Protein AF-A0A1M3IH78-F1 (afdb_monomer_lite)

Foldseek 3Di:
DDDDDPPPPPVPPAAEEAEEEEPQFDPVLVVVVSVVVSHHHPYYDYDDPVDDPLVLADPDPPDDPPGQYWYWYAYNVSDIDIGRHSVSVVVVVVVVCVVVDPPDD

pLDDT: mean 76.54, std 19.23, range [35.5, 94.25]

Structure (mmCIF, N/CA/C/O backbone):
data_AF-A0A1M3IH78-F1
#
_entry.id   AF-A0A1M3IH78-F1
#
loop_
_atom_site.group_PDB
_atom_site.id
_atom_site.type_symbol
_atom_site.label_atom_id
_atom_site.label_alt_id
_atom_site.label_comp_id
_atom_site.label_asym_id
_atom_site.label_entity_id
_atom_site.label_seq_id
_atom_site.pdbx_PDB_ins_code
_atom_site.Cartn_x
_atom_site.Cartn_y
_atom_site.Cartn_z
_atom_site.occupancy
_atom_site.B_iso_or_equiv
_atom_site.auth_seq_id
_atom_site.auth_comp_id
_atom_site.auth_asym_id
_atom_site.auth_atom_id
_atom_site.pdbx_PDB_model_num
ATOM 1 N N . MET A 1 1 ? -24.133 -21.779 -38.744 1.00 40.50 1 MET A N 1
ATOM 2 C CA . MET A 1 1 ? -22.818 -22.413 -38.515 1.00 40.50 1 MET A CA 1
ATOM 3 C C . MET A 1 1 ? -21.808 -21.313 -38.233 1.00 40.50 1 MET A C 1
ATOM 5 O O . MET A 1 1 ? -21.814 -20.346 -38.977 1.00 40.50 1 MET A O 1
ATOM 9 N N . LEU A 1 2 ? -21.090 -21.463 -37.109 1.00 41.66 2 LEU A N 1
ATOM 10 C CA . LEU A 1 2 ? -19.819 -20.864 -36.645 1.00 41.66 2 LEU A CA 1
ATOM 11 C C . LEU A 1 2 ? -19.224 -19.687 -37.469 1.00 41.66 2 LEU A C 1
ATOM 13 O O . LEU A 1 2 ? -19.124 -19.775 -38.681 1.00 41.66 2 LEU A O 1
ATOM 17 N N . ASN A 1 3 ? -18.670 -18.616 -36.889 1.00 37.41 3 ASN A N 1
ATOM 18 C CA . ASN A 1 3 ? -17.738 -18.685 -35.769 1.00 37.41 3 ASN A CA 1
ATOM 19 C C . ASN A 1 3 ? -17.434 -17.305 -35.136 1.00 37.41 3 ASN A C 1
ATOM 21 O O . ASN A 1 3 ? -17.157 -16.331 -35.829 1.00 37.41 3 ASN A O 1
ATOM 25 N N . THR A 1 4 ? -17.388 -17.323 -33.799 1.00 43.31 4 THR A N 1
ATOM 26 C CA . THR A 1 4 ? -16.415 -16.657 -32.906 1.00 43.31 4 THR A CA 1
ATOM 27 C C . THR A 1 4 ? -16.180 -15.145 -32.956 1.00 43.31 4 THR A C 1
ATOM 29 O O . THR A 1 4 ? -15.377 -14.631 -33.727 1.00 43.31 4 THR A O 1
ATOM 32 N N . ASN A 1 5 ? -16.735 -14.483 -31.933 1.00 45.22 5 ASN A N 1
ATOM 33 C CA . ASN A 1 5 ? -15.969 -13.827 -30.863 1.00 45.22 5 ASN A CA 1
ATOM 34 C C . ASN A 1 5 ? -14.585 -13.285 -31.260 1.00 45.22 5 ASN A C 1
ATOM 36 O O . ASN A 1 5 ? -13.562 -13.895 -30.962 1.00 45.22 5 ASN A O 1
ATOM 40 N N . LYS A 1 6 ? -14.546 -12.065 -31.793 1.00 43.66 6 LYS A N 1
ATOM 41 C CA . LYS A 1 6 ? -13.433 -11.152 -31.514 1.00 43.66 6 LYS A CA 1
ATOM 42 C C . LYS A 1 6 ? -13.867 -10.175 -30.424 1.00 43.66 6 LYS A C 1
ATOM 44 O O . LYS A 1 6 ? -14.003 -8.981 -30.657 1.00 43.66 6 LYS A O 1
ATOM 49 N N . LYS A 1 7 ? -14.072 -10.698 -29.208 1.00 41.88 7 LYS A N 1
ATOM 50 C CA . LYS A 1 7 ? -13.744 -9.901 -28.024 1.00 41.88 7 LYS A CA 1
ATOM 51 C C . LYS A 1 7 ? -12.235 -9.736 -28.102 1.00 41.88 7 LYS A C 1
ATOM 53 O O . LYS A 1 7 ? -11.497 -10.692 -27.882 1.00 41.88 7 LYS A O 1
ATOM 58 N N . LEU A 1 8 ? -11.800 -8.559 -28.537 1.00 40.56 8 LEU A N 1
ATOM 59 C CA . LEU A 1 8 ? -10.454 -8.090 -28.271 1.00 40.56 8 LEU A CA 1
ATOM 60 C C . LEU A 1 8 ? -10.283 -8.193 -26.754 1.00 40.56 8 LEU A C 1
ATOM 62 O O . LEU A 1 8 ? -10.782 -7.354 -26.012 1.00 40.56 8 LEU A O 1
ATOM 66 N N . ASN A 1 9 ? -9.654 -9.278 -26.300 1.00 38.25 9 ASN A N 1
ATOM 67 C CA . ASN A 1 9 ? -8.974 -9.301 -25.020 1.00 38.25 9 ASN A CA 1
ATOM 68 C C . ASN A 1 9 ? -7.855 -8.276 -25.172 1.00 38.25 9 ASN A C 1
ATOM 70 O O . ASN A 1 9 ? -6.728 -8.606 -25.536 1.00 38.25 9 ASN A O 1
ATOM 74 N N . THR A 1 10 ? -8.197 -7.009 -24.955 1.00 41.69 10 THR A N 1
ATOM 75 C CA . THR A 1 10 ? -7.258 -6.050 -24.407 1.00 41.69 10 THR A CA 1
ATOM 76 C C . THR A 1 10 ? -6.779 -6.725 -23.134 1.00 41.69 10 THR A C 1
ATOM 78 O O . THR A 1 10 ? -7.513 -6.775 -22.149 1.00 41.69 10 THR A O 1
ATOM 81 N N . MET A 1 11 ? -5.624 -7.388 -23.192 1.00 42.88 11 MET A N 1
ATOM 82 C CA . MET A 1 11 ? -4.905 -7.769 -21.989 1.00 42.88 11 MET A CA 1
ATOM 83 C C . MET A 1 11 ? -4.650 -6.444 -21.280 1.00 42.88 11 MET A C 1
ATOM 85 O O . MET A 1 11 ? -3.740 -5.710 -21.658 1.00 42.88 11 MET A O 1
ATOM 89 N N . ALA A 1 12 ? -5.545 -6.074 -20.361 1.00 50.09 12 ALA A N 1
ATOM 90 C CA . ALA A 1 12 ? -5.300 -4.991 -19.435 1.00 50.09 12 ALA A CA 1
ATOM 91 C C . ALA A 1 12 ? -3.972 -5.355 -18.789 1.00 50.09 12 ALA A C 1
ATOM 93 O O . ALA A 1 12 ? -3.852 -6.439 -18.210 1.00 50.09 12 ALA A O 1
ATOM 94 N N . ILE A 1 13 ? -2.954 -4.530 -19.019 1.00 52.94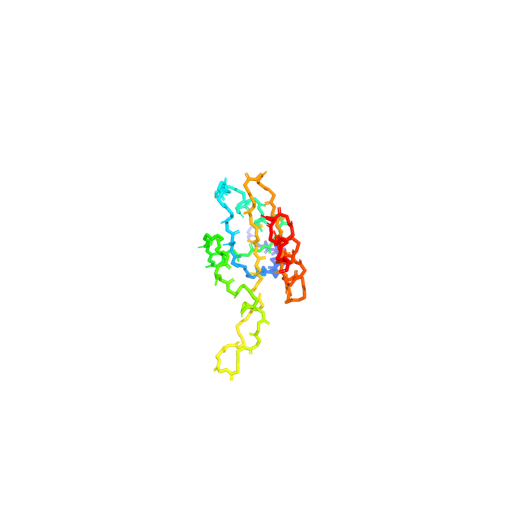 13 ILE A N 1
ATOM 95 C CA . ILE A 1 13 ? -1.651 -4.696 -18.390 1.00 52.94 13 ILE A CA 1
ATOM 96 C C . ILE A 1 13 ? -1.952 -4.643 -16.898 1.00 52.94 13 ILE A C 1
ATOM 98 O O . ILE A 1 13 ? -2.283 -3.596 -16.356 1.00 52.94 13 ILE A O 1
ATOM 102 N N . THR A 1 14 ? -2.005 -5.819 -16.287 1.00 59.69 14 THR A N 1
ATOM 103 C CA . THR A 1 14 ? -2.397 -5.963 -14.897 1.00 59.69 14 THR A CA 1
ATOM 104 C C . THR A 1 14 ? -1.096 -5.852 -14.134 1.00 59.69 14 THR A C 1
ATOM 106 O O . THR A 1 14 ? -0.274 -6.767 -14.181 1.00 59.69 14 THR A O 1
ATOM 109 N N . HIS A 1 15 ? -0.859 -4.693 -13.528 1.00 81.19 15 HIS A N 1
ATOM 110 C CA . HIS A 1 15 ? 0.358 -4.474 -12.759 1.00 81.19 15 HIS A CA 1
ATOM 111 C C . HIS A 1 15 ? 0.332 -5.389 -11.530 1.00 81.19 15 HIS A C 1
ATOM 113 O O . HIS A 1 15 ? -0.698 -5.522 -10.865 1.00 81.19 15 HIS A O 1
ATOM 119 N N . ASN A 1 16 ? 1.439 -6.075 -11.254 1.00 87.81 16 ASN A N 1
ATOM 120 C CA . ASN A 1 16 ? 1.537 -6.924 -10.071 1.00 87.81 16 ASN A CA 1
ATOM 121 C C . ASN A 1 16 ? 1.746 -6.045 -8.838 1.00 87.81 16 ASN A C 1
ATOM 123 O O . ASN A 1 16 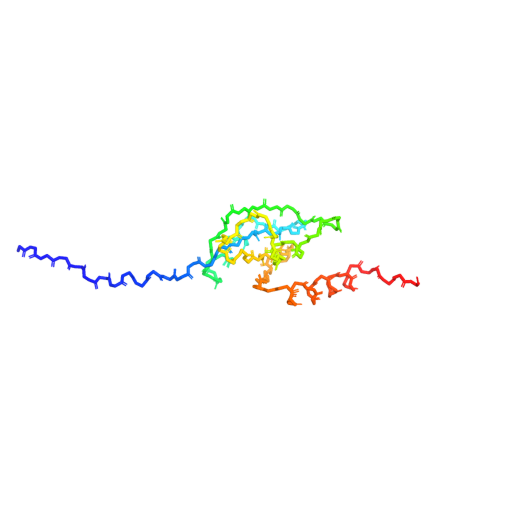? 2.482 -5.063 -8.900 1.00 87.81 16 ASN A O 1
ATOM 127 N N . ALA A 1 17 ? 1.133 -6.407 -7.713 1.00 89.88 17 ALA A N 1
ATOM 128 C CA . ALA A 1 17 ? 1.310 -5.679 -6.468 1.00 89.88 17 ALA A CA 1
ATOM 129 C C . ALA A 1 17 ? 1.373 -6.591 -5.242 1.00 89.88 17 ALA A C 1
ATOM 131 O O . ALA A 1 17 ? 0.730 -7.640 -5.192 1.00 89.88 17 ALA A O 1
ATOM 132 N N . VAL A 1 18 ? 2.115 -6.160 -4.225 1.00 91.19 18 VAL A N 1
ATOM 133 C CA . VAL A 1 18 ? 2.044 -6.729 -2.873 1.00 91.19 18 VAL A CA 1
ATOM 134 C C . VAL A 1 18 ? 1.050 -5.914 -2.060 1.00 91.19 18 VAL A C 1
ATOM 136 O O . VAL A 1 18 ? 1.176 -4.692 -1.988 1.00 91.19 18 VAL A O 1
ATOM 139 N N . ALA A 1 19 ? 0.072 -6.573 -1.442 1.00 93.56 19 ALA A N 1
ATOM 140 C CA . ALA A 1 19 ? -0.848 -5.908 -0.531 1.00 93.56 19 ALA A CA 1
ATOM 141 C C . ALA A 1 19 ? -0.254 -5.850 0.881 1.00 93.56 19 ALA A C 1
ATOM 143 O O . ALA A 1 19 ? 0.073 -6.878 1.469 1.00 93.56 19 ALA A O 1
ATOM 144 N N . VAL A 1 20 ? -0.160 -4.649 1.442 1.00 93.88 20 VAL A N 1
ATOM 145 C CA . VAL A 1 20 ? 0.290 -4.385 2.807 1.00 93.88 20 VAL A CA 1
ATOM 146 C C . VAL A 1 20 ? -0.912 -3.946 3.633 1.00 93.88 20 VAL A C 1
ATOM 148 O O . VAL A 1 20 ? -1.456 -2.858 3.440 1.00 93.88 20 VAL A O 1
ATOM 151 N N . LEU A 1 21 ? -1.341 -4.808 4.547 1.00 94.25 21 LEU A N 1
ATOM 152 C CA . LEU A 1 21 ? -2.559 -4.638 5.327 1.00 94.25 21 LEU A CA 1
ATOM 153 C C . LEU A 1 21 ? -2.236 -4.009 6.682 1.00 94.25 21 LEU A C 1
ATOM 155 O O . LEU A 1 21 ? -1.509 -4.586 7.496 1.00 94.25 21 LEU A O 1
ATOM 159 N N . PHE A 1 22 ? -2.813 -2.842 6.955 1.00 92.00 22 PHE A N 1
ATOM 160 C CA . PHE A 1 22 ? -2.788 -2.260 8.293 1.00 92.00 22 PHE A CA 1
ATOM 161 C C . PHE A 1 22 ? -3.690 -3.044 9.257 1.00 92.00 22 PHE A C 1
ATOM 163 O O . PHE A 1 22 ? -4.688 -3.634 8.833 1.00 92.00 22 PHE A O 1
ATOM 170 N N . PRO A 1 23 ? -3.386 -3.036 10.569 1.00 89.06 23 PRO A N 1
ATOM 171 C CA . PRO A 1 23 ? -4.244 -3.665 11.567 1.00 89.06 23 PRO A CA 1
ATOM 172 C C . PRO A 1 23 ? -5.691 -3.166 11.462 1.00 89.06 23 PRO A C 1
ATOM 174 O O . PRO A 1 23 ? -5.941 -1.973 11.602 1.00 89.06 23 PRO A O 1
ATOM 177 N N . GLY A 1 24 ? -6.633 -4.081 11.223 1.00 88.31 24 GLY A N 1
ATOM 178 C CA . GLY A 1 24 ? -8.058 -3.772 11.048 1.00 88.31 24 GLY A CA 1
ATOM 179 C C . GLY A 1 24 ? -8.551 -3.765 9.596 1.00 88.31 24 GLY A C 1
ATOM 180 O O . GLY A 1 24 ? -9.762 -3.842 9.396 1.00 88.31 24 GLY A O 1
ATOM 181 N N . ALA A 1 25 ? -7.653 -3.747 8.604 1.00 91.62 25 ALA A N 1
ATOM 182 C CA . ALA A 1 25 ? -8.016 -3.870 7.191 1.00 91.62 25 ALA A CA 1
ATOM 183 C C . ALA A 1 25 ? -8.664 -5.233 6.896 1.00 91.62 25 ALA A C 1
ATOM 185 O O . ALA A 1 25 ? -8.208 -6.266 7.399 1.00 91.62 25 ALA A O 1
ATOM 186 N N . GLN A 1 26 ? -9.715 -5.250 6.072 1.00 90.62 26 GLN A N 1
ATOM 187 C CA . GLN A 1 26 ? -10.419 -6.476 5.704 1.00 90.62 26 GLN A CA 1
ATOM 188 C C . GLN A 1 26 ? -9.913 -7.020 4.366 1.00 90.62 26 GLN A C 1
ATOM 190 O O . GLN A 1 26 ? -9.541 -6.280 3.457 1.00 90.62 26 GLN A O 1
ATOM 195 N N . THR A 1 27 ? -9.983 -8.340 4.182 1.00 87.81 27 THR A N 1
ATOM 196 C CA . THR A 1 27 ? -9.655 -8.970 2.890 1.00 87.81 27 THR A CA 1
ATOM 197 C C . THR A 1 27 ? -10.534 -8.442 1.750 1.00 87.81 27 THR A C 1
ATOM 199 O O . THR A 1 27 ? -10.074 -8.336 0.615 1.00 87.81 27 THR A O 1
ATOM 202 N N . GLN A 1 28 ? -11.781 -8.060 2.043 1.00 92.44 28 GLN A N 1
ATOM 203 C CA . GLN A 1 28 ? -12.684 -7.464 1.055 1.00 92.44 28 GLN A CA 1
ATOM 204 C C . GLN A 1 28 ? -12.167 -6.121 0.520 1.00 92.44 28 GLN A C 1
ATOM 206 O O . GLN A 1 28 ? -12.385 -5.809 -0.652 1.00 92.44 28 GLN A O 1
ATOM 211 N N . ASP A 1 29 ? -11.447 -5.352 1.336 1.00 92.88 29 ASP A N 1
ATOM 212 C CA . ASP A 1 29 ? -10.868 -4.072 0.927 1.00 92.88 29 ASP A CA 1
ATOM 213 C C . ASP A 1 29 ? -9.717 -4.295 -0.060 1.00 92.88 29 ASP A C 1
ATOM 215 O O . ASP A 1 29 ? -9.601 -3.574 -1.047 1.00 92.88 29 ASP A O 1
ATOM 219 N N . VAL A 1 30 ? -8.927 -5.359 0.136 1.00 91.56 30 VAL A N 1
ATOM 220 C CA . VAL A 1 30 ? -7.863 -5.770 -0.797 1.00 91.56 30 VAL A CA 1
ATOM 221 C C . VAL A 1 30 ? -8.444 -6.127 -2.166 1.00 91.56 30 VAL A C 1
ATOM 223 O O . VAL A 1 30 ? -7.920 -5.677 -3.180 1.00 91.56 30 VAL A O 1
ATOM 226 N N . ILE A 1 31 ? -9.535 -6.901 -2.197 1.00 92.31 31 ILE A N 1
ATOM 227 C CA . ILE A 1 31 ? -10.222 -7.297 -3.441 1.00 92.31 31 ILE A CA 1
ATOM 228 C C . ILE A 1 31 ? -10.812 -6.066 -4.137 1.00 92.31 31 ILE A C 1
ATOM 230 O O . ILE A 1 31 ? -10.618 -5.854 -5.330 1.00 92.31 31 ILE A O 1
ATOM 234 N N . SER A 1 32 ? -11.502 -5.214 -3.380 1.00 92.56 32 SER A N 1
ATOM 235 C CA . SER A 1 32 ? -12.127 -4.010 -3.934 1.00 92.56 32 SER A CA 1
ATOM 236 C C . SER A 1 32 ? -11.072 -3.045 -4.487 1.00 92.56 32 SER A C 1
ATOM 238 O O . SER A 1 32 ? -11.260 -2.429 -5.537 1.00 92.56 32 SER A O 1
ATOM 240 N N . ALA A 1 33 ? -9.928 -2.933 -3.809 1.00 92.12 33 ALA A N 1
ATOM 241 C CA . ALA A 1 33 ? -8.801 -2.137 -4.264 1.00 92.12 33 ALA A CA 1
ATOM 242 C C . ALA A 1 33 ? -8.100 -2.758 -5.482 1.00 92.12 33 ALA A C 1
ATOM 244 O O . ALA A 1 33 ? -7.750 -2.022 -6.403 1.00 92.12 33 ALA A O 1
ATOM 245 N N . SER A 1 34 ? -7.920 -4.081 -5.535 1.00 90.38 34 SER A N 1
ATOM 246 C CA . SER A 1 34 ? -7.278 -4.730 -6.682 1.00 90.38 34 SER A CA 1
ATOM 247 C C . SER A 1 34 ? -8.087 -4.554 -7.967 1.00 90.38 34 SER A C 1
ATOM 249 O O . SER A 1 34 ? -7.520 -4.247 -9.016 1.00 90.38 34 SER A O 1
ATOM 251 N N . GLU A 1 35 ? -9.415 -4.640 -7.869 1.00 91.06 35 GLU A N 1
ATOM 252 C CA . GLU A 1 35 ? -10.332 -4.336 -8.967 1.00 91.06 35 GLU A CA 1
ATOM 253 C C . GLU A 1 35 ? -10.277 -2.856 -9.364 1.00 91.06 35 GLU A C 1
ATOM 255 O O . GLU A 1 35 ? -10.133 -2.548 -10.548 1.00 91.06 35 GLU A O 1
ATOM 260 N N . LYS A 1 36 ? -10.335 -1.941 -8.383 1.00 91.62 36 LYS A N 1
ATOM 261 C CA . LYS A 1 36 ? -10.288 -0.483 -8.601 1.00 91.62 36 LYS A CA 1
ATOM 262 C C . LYS A 1 36 ? -9.011 -0.035 -9.312 1.00 91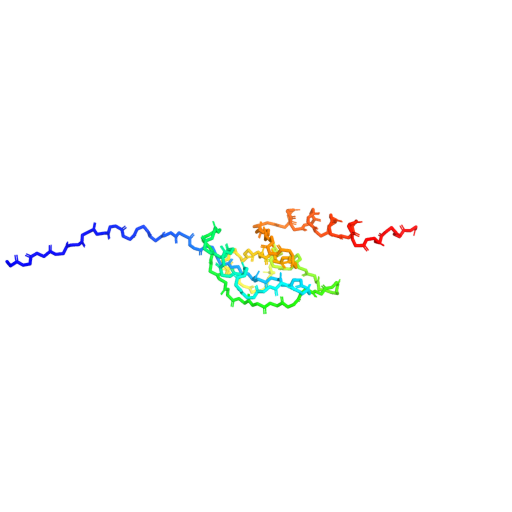.62 36 LYS A C 1
ATOM 264 O O . LYS A 1 36 ? -9.074 0.833 -10.178 1.00 91.62 36 LYS A O 1
ATOM 269 N N . TYR A 1 37 ? -7.864 -0.577 -8.911 1.00 88.69 37 TYR A N 1
ATOM 270 C CA . TYR A 1 37 ? -6.560 -0.204 -9.460 1.00 88.69 37 TYR A CA 1
ATOM 271 C C . TYR A 1 37 ? -6.126 -1.079 -10.643 1.00 88.69 37 TYR A C 1
ATOM 273 O O . TYR A 1 37 ? -5.062 -0.840 -11.204 1.00 88.69 37 TYR A O 1
ATOM 281 N N . HIS A 1 38 ? -6.935 -2.064 -11.046 1.00 89.31 38 HIS A N 1
ATOM 282 C CA . HIS A 1 38 ? -6.611 -3.010 -12.118 1.00 89.31 38 HIS A CA 1
ATOM 283 C C . HIS A 1 38 ? -5.256 -3.717 -11.915 1.00 89.31 38 HIS A C 1
ATOM 285 O O . HIS A 1 38 ? -4.452 -3.844 -12.842 1.00 89.31 38 HIS A O 1
ATOM 291 N N . ILE A 1 39 ? -5.013 -4.192 -10.691 1.00 88.62 39 ILE A N 1
ATOM 292 C CA . ILE A 1 39 ? -3.766 -4.851 -10.278 1.00 88.62 39 ILE A CA 1
ATOM 293 C C . ILE A 1 39 ? -3.991 -6.307 -9.874 1.00 88.62 39 ILE A C 1
ATOM 295 O O . ILE A 1 39 ? -5.069 -6.697 -9.427 1.00 88.62 39 ILE A O 1
ATOM 299 N N . ASN A 1 40 ? -2.937 -7.110 -9.988 1.00 89.25 40 ASN A N 1
ATOM 300 C CA . ASN A 1 40 ? -2.912 -8.497 -9.547 1.00 89.25 40 ASN A CA 1
ATOM 301 C C . ASN A 1 40 ? -2.125 -8.591 -8.240 1.00 89.25 40 ASN A C 1
ATOM 303 O O . ASN A 1 40 ? -0.931 -8.291 -8.208 1.00 89.25 40 ASN A O 1
ATOM 307 N N . ILE A 1 41 ? -2.785 -9.012 -7.163 1.00 90.06 41 ILE A N 1
ATOM 308 C CA . ILE A 1 41 ? -2.133 -9.162 -5.863 1.00 90.06 41 ILE A CA 1
ATOM 309 C C . ILE A 1 41 ? -1.334 -10.464 -5.860 1.00 90.06 41 ILE A C 1
ATOM 311 O O . ILE A 1 41 ? -1.911 -11.550 -5.870 1.00 90.06 41 ILE A O 1
ATOM 315 N N . VAL A 1 42 ? -0.006 -10.352 -5.865 1.00 89.06 42 VAL A N 1
ATOM 316 C CA . VAL A 1 42 ? 0.906 -11.508 -5.894 1.00 89.06 42 VAL A CA 1
ATOM 317 C C . VAL A 1 42 ? 1.275 -12.008 -4.502 1.00 89.06 42 VAL A C 1
ATOM 319 O O . VAL A 1 42 ? 1.650 -13.168 -4.358 1.00 89.06 42 VAL A O 1
ATOM 322 N N . ASP A 1 43 ? 1.165 -11.143 -3.493 1.00 89.38 43 ASP A N 1
ATOM 323 C CA . ASP A 1 43 ? 1.441 -11.466 -2.095 1.00 89.38 43 ASP A CA 1
ATOM 324 C C . ASP A 1 43 ? 0.643 -10.546 -1.160 1.00 89.38 43 ASP A C 1
ATOM 326 O O . ASP A 1 43 ? 0.239 -9.446 -1.556 1.00 89.38 43 ASP A O 1
ATOM 330 N N . GLN A 1 44 ? 0.411 -10.995 0.073 1.00 92.00 44 GLN A N 1
ATOM 331 C CA . GLN A 1 44 ? -0.252 -10.216 1.118 1.00 92.00 44 GLN A CA 1
ATOM 332 C C . GLN A 1 44 ? 0.532 -10.297 2.421 1.00 92.00 44 GLN A C 1
ATOM 334 O O . GLN A 1 44 ? 0.890 -11.379 2.884 1.00 92.00 44 GLN A O 1
ATOM 339 N N . GLU A 1 45 ? 0.729 -9.155 3.064 1.00 91.56 45 GLU A N 1
ATOM 340 C CA . GLU A 1 45 ? 1.477 -9.075 4.309 1.00 91.56 45 GLU A CA 1
ATOM 341 C C . GLU A 1 45 ? 0.899 -8.051 5.278 1.00 91.56 45 GLU A C 1
ATOM 343 O O . GLU A 1 45 ? 0.308 -7.048 4.888 1.00 91.56 45 GLU A O 1
ATOM 348 N N . ALA A 1 46 ? 1.100 -8.296 6.570 1.00 91.75 46 ALA A N 1
ATOM 349 C CA . ALA A 1 46 ? 0.763 -7.325 7.597 1.00 91.75 46 ALA A CA 1
ATOM 350 C C . ALA A 1 46 ? 1.769 -6.165 7.592 1.00 91.75 46 ALA A C 1
ATOM 352 O O . ALA A 1 46 ? 2.980 -6.371 7.453 1.00 91.75 46 ALA A O 1
ATOM 353 N N . TYR A 1 47 ? 1.271 -4.947 7.802 1.00 90.12 47 TYR A N 1
ATOM 354 C CA . TYR A 1 47 ? 2.115 -3.773 7.975 1.00 90.12 47 TYR A CA 1
ATOM 355 C C . TYR A 1 47 ? 3.049 -3.937 9.182 1.00 90.12 47 TYR A C 1
ATOM 357 O O . TYR A 1 47 ? 2.622 -4.312 10.276 1.00 90.12 47 TYR A O 1
ATOM 365 N N . SER A 1 48 ? 4.328 -3.610 8.996 1.00 88.38 48 SER A N 1
ATOM 366 C CA . SER A 1 48 ? 5.350 -3.635 10.038 1.00 88.38 48 SER A CA 1
ATOM 367 C C . SER A 1 48 ? 6.273 -2.428 9.924 1.00 88.38 48 SER A C 1
ATOM 369 O O . SER A 1 48 ? 6.927 -2.226 8.905 1.00 88.38 48 SER A O 1
ATOM 371 N N . LEU A 1 49 ? 6.413 -1.678 11.021 1.00 83.00 49 LEU A N 1
ATOM 372 C CA . LEU A 1 49 ? 7.327 -0.530 11.115 1.00 83.00 49 LEU A CA 1
ATOM 373 C C . LEU A 1 49 ? 8.806 -0.904 10.930 1.00 83.00 49 LEU A C 1
ATOM 375 O O . LEU A 1 49 ? 9.625 -0.041 10.635 1.00 83.00 49 LEU A O 1
ATOM 379 N N . GLN A 1 50 ? 9.167 -2.175 11.125 1.00 84.25 50 GLN A N 1
ATOM 380 C CA . GLN A 1 50 ? 10.552 -2.640 11.001 1.00 84.25 50 GLN A CA 1
ATOM 381 C C . GLN A 1 50 ? 10.925 -3.014 9.560 1.00 84.25 50 GLN A C 1
ATOM 383 O O . GLN A 1 50 ? 12.089 -3.308 9.283 1.00 84.25 50 GLN A O 1
ATOM 388 N N . LYS A 1 51 ? 9.951 -3.052 8.642 1.00 84.88 51 LYS A N 1
ATOM 389 C CA . LYS A 1 51 ? 10.164 -3.512 7.274 1.00 84.88 51 LYS A CA 1
ATOM 390 C C . LYS A 1 51 ? 10.538 -2.355 6.347 1.00 84.88 51 LYS A C 1
ATOM 392 O O . LYS A 1 51 ? 9.884 -1.321 6.306 1.00 84.88 51 LYS A O 1
ATOM 397 N N . ASP A 1 52 ? 11.589 -2.564 5.560 1.00 84.12 52 ASP A N 1
ATOM 398 C CA . ASP A 1 52 ? 12.037 -1.629 4.525 1.00 84.12 52 ASP A CA 1
ATOM 399 C C . ASP A 1 52 ? 11.252 -1.864 3.222 1.00 84.12 52 ASP A C 1
ATOM 401 O O . ASP A 1 52 ? 11.690 -2.607 2.339 1.00 84.12 52 ASP A O 1
ATOM 405 N N . TYR A 1 53 ? 10.070 -1.247 3.120 1.00 85.00 53 TYR A N 1
ATOM 406 C CA . TYR A 1 53 ? 9.192 -1.326 1.944 1.00 85.00 53 TYR A CA 1
ATOM 407 C C . TYR A 1 53 ? 9.793 -0.686 0.684 1.00 85.00 53 TYR A C 1
ATOM 409 O O . TYR A 1 53 ? 9.378 -1.001 -0.428 1.00 85.00 53 TYR A O 1
ATOM 417 N N . GLU A 1 54 ? 10.820 0.160 0.802 1.00 84.00 54 GLU A N 1
ATOM 418 C CA . GLU A 1 54 ? 11.495 0.712 -0.379 1.00 84.00 54 GLU A CA 1
ATOM 419 C C . GLU A 1 54 ? 12.230 -0.366 -1.185 1.00 84.00 54 GLU A C 1
ATOM 421 O O . GLU A 1 54 ? 12.560 -0.149 -2.351 1.00 84.00 54 GLU A O 1
ATOM 426 N N . ARG A 1 55 ? 12.505 -1.533 -0.585 1.00 83.50 55 ARG A N 1
ATOM 427 C CA . ARG A 1 55 ? 13.184 -2.644 -1.266 1.00 83.50 55 ARG A CA 1
ATOM 428 C C . ARG A 1 55 ? 12.407 -3.190 -2.452 1.00 83.50 55 ARG A C 1
ATOM 430 O O . ARG A 1 55 ? 13.054 -3.696 -3.362 1.00 83.50 55 ARG A O 1
ATOM 437 N N . TYR A 1 56 ? 11.082 -3.039 -2.474 1.00 79.75 56 TYR A N 1
ATOM 438 C CA . TYR A 1 56 ? 10.265 -3.417 -3.630 1.00 79.75 56 TYR A CA 1
ATOM 439 C C . TYR A 1 56 ? 10.618 -2.605 -4.887 1.00 79.75 56 TYR A C 1
ATOM 441 O O . TYR A 1 56 ? 10.491 -3.114 -5.992 1.00 79.75 56 TYR A O 1
ATOM 449 N N . PHE A 1 57 ? 11.164 -1.393 -4.722 1.00 78.75 57 PHE A N 1
ATOM 450 C CA . PHE A 1 57 ? 11.505 -0.478 -5.820 1.00 78.75 57 PHE A CA 1
ATOM 451 C C . PHE A 1 57 ? 13.014 -0.290 -6.024 1.00 78.75 57 PHE A C 1
ATOM 453 O O . PHE A 1 57 ? 13.439 0.475 -6.893 1.00 78.75 57 PHE A O 1
ATOM 460 N N . LYS A 1 58 ? 13.858 -0.932 -5.207 1.00 73.81 58 LYS A N 1
ATOM 461 C CA . LYS A 1 58 ? 15.316 -0.816 -5.337 1.00 73.81 58 LYS A CA 1
ATOM 462 C C . LYS A 1 58 ? 15.809 -1.818 -6.386 1.00 73.81 58 LYS A C 1
ATOM 464 O O . LYS A 1 58 ? 15.572 -3.014 -6.221 1.00 73.81 58 LYS A O 1
ATOM 469 N N . PRO A 1 59 ? 16.558 -1.381 -7.416 1.00 63.81 59 PRO A N 1
ATOM 470 C CA . PRO A 1 59 ? 17.147 -2.302 -8.377 1.00 63.81 59 PRO A CA 1
ATOM 471 C C . PRO A 1 59 ?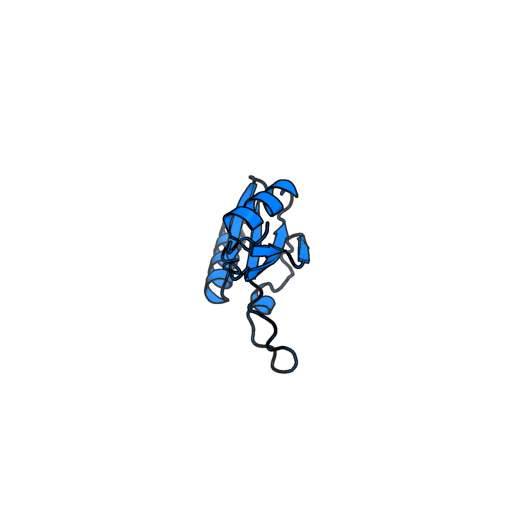 18.137 -3.230 -7.659 1.00 63.81 59 PRO A C 1
ATOM 473 O O . PRO A 1 59 ? 19.208 -2.813 -7.208 1.00 63.81 59 PRO A O 1
ATOM 476 N N . SER A 1 60 ? 17.767 -4.503 -7.525 1.00 57.78 60 SER A N 1
ATOM 477 C CA . SER A 1 60 ? 18.650 -5.542 -7.003 1.00 57.78 60 SER A CA 1
ATOM 478 C C . SER A 1 60 ? 19.777 -5.781 -8.006 1.00 57.78 60 SER A C 1
ATOM 480 O O . SER A 1 60 ? 19.544 -6.215 -9.131 1.00 57.78 60 SER A O 1
ATOM 482 N N . ARG A 1 61 ? 21.028 -5.529 -7.600 1.00 52.28 61 ARG A N 1
ATOM 483 C CA . ARG A 1 61 ? 22.221 -5.743 -8.442 1.00 52.28 61 ARG A CA 1
ATOM 484 C C . ARG A 1 61 ? 22.480 -7.206 -8.809 1.00 52.28 61 ARG A C 1
ATOM 486 O O . ARG A 1 61 ? 23.441 -7.458 -9.530 1.00 52.28 61 ARG A O 1
ATOM 493 N N . HIS A 1 62 ? 21.731 -8.167 -8.271 1.00 47.78 62 HIS A N 1
ATOM 494 C CA . HIS A 1 62 ? 22.049 -9.581 -8.471 1.00 47.78 62 HIS A CA 1
ATOM 495 C C . HIS A 1 62 ? 20.919 -10.437 -9.002 1.00 47.78 62 HIS A C 1
ATOM 497 O O . HIS A 1 62 ? 21.216 -11.451 -9.624 1.00 47.78 62 HIS A O 1
ATOM 503 N N . ILE A 1 63 ? 19.651 -10.092 -8.799 1.00 44.66 63 ILE A N 1
ATOM 504 C CA . ILE A 1 63 ? 18.592 -10.998 -9.225 1.00 44.66 63 ILE A CA 1
ATOM 505 C C . ILE A 1 63 ? 17.329 -10.199 -9.539 1.00 44.66 63 ILE A C 1
ATOM 507 O O . ILE A 1 63 ? 16.811 -9.503 -8.671 1.00 44.66 63 ILE A O 1
ATOM 511 N N . PHE A 1 64 ? 16.869 -10.386 -10.777 1.00 39.38 64 PHE A N 1
ATOM 512 C CA . PHE A 1 64 ? 15.560 -10.067 -11.343 1.00 39.38 64 PHE A CA 1
ATOM 513 C C . PHE A 1 64 ? 15.302 -8.664 -11.922 1.00 39.38 64 PHE A C 1
ATOM 515 O O . PHE A 1 64 ? 14.934 -7.725 -11.231 1.00 39.38 64 PHE A O 1
ATOM 522 N N . HIS A 1 65 ? 15.300 -8.623 -13.261 1.00 47.25 65 HIS A N 1
ATOM 523 C CA . HIS A 1 65 ? 14.335 -7.871 -14.073 1.00 47.25 65 HIS A CA 1
ATOM 524 C C . HIS A 1 65 ? 12.932 -8.517 -13.991 1.00 47.25 65 HIS A C 1
ATOM 526 O O . HIS A 1 65 ? 12.384 -8.917 -15.016 1.00 47.25 65 HIS A O 1
ATOM 532 N N . LYS A 1 66 ? 12.376 -8.742 -12.795 1.00 44.16 66 LYS A N 1
ATOM 533 C CA . LYS A 1 66 ? 10.977 -9.183 -12.684 1.00 44.16 66 LYS A CA 1
ATOM 534 C C . LYS A 1 66 ? 10.143 -7.962 -12.383 1.00 44.16 66 LYS A C 1
ATOM 536 O O . LYS A 1 66 ? 10.328 -7.406 -11.310 1.00 44.16 66 LYS A O 1
ATOM 541 N N . ASP A 1 67 ? 9.324 -7.612 -13.371 1.00 53.84 67 ASP A N 1
ATOM 542 C CA . ASP A 1 67 ? 8.053 -6.892 -13.315 1.00 53.84 67 ASP A CA 1
ATOM 543 C C . ASP A 1 67 ? 7.924 -5.900 -12.164 1.00 53.84 67 ASP A C 1
ATOM 545 O O . ASP A 1 67 ? 7.888 -6.324 -11.017 1.00 53.84 67 ASP A O 1
ATOM 549 N N . ASP A 1 68 ? 7.804 -4.609 -12.476 1.00 65.88 68 ASP A N 1
ATOM 550 C CA . ASP A 1 68 ? 7.523 -3.533 -11.522 1.00 65.88 68 ASP A CA 1
ATOM 551 C C . ASP A 1 68 ? 6.446 -3.973 -10.507 1.00 65.88 68 ASP A C 1
ATOM 553 O O . ASP A 1 68 ? 5.250 -3.995 -10.807 1.00 65.88 68 ASP A O 1
ATOM 557 N N . VAL A 1 69 ? 6.885 -4.432 -9.327 1.00 76.62 69 VAL A N 1
ATOM 558 C CA . VAL A 1 69 ? 5.984 -4.883 -8.269 1.00 76.62 69 VAL A CA 1
ATOM 559 C C . VAL A 1 69 ? 5.576 -3.642 -7.505 1.00 76.62 69 VAL A C 1
ATOM 561 O O . VAL A 1 69 ? 6.347 -3.093 -6.717 1.00 76.62 69 VAL A O 1
ATOM 564 N N . ASN A 1 70 ? 4.346 -3.214 -7.745 1.00 88.12 70 ASN A N 1
ATOM 565 C CA . ASN A 1 70 ? 3.730 -2.124 -7.016 1.00 88.12 70 ASN A CA 1
ATOM 566 C C . ASN A 1 70 ? 3.439 -2.553 -5.568 1.00 88.12 70 ASN A C 1
ATOM 568 O O . ASN A 1 70 ? 3.421 -3.737 -5.220 1.00 88.12 70 ASN A O 1
ATOM 572 N N . VAL A 1 71 ? 3.173 -1.589 -4.694 1.00 90.62 71 VAL A N 1
ATOM 573 C CA . VAL A 1 71 ? 2.781 -1.863 -3.308 1.00 90.62 71 VAL A CA 1
ATOM 574 C C . VAL A 1 71 ? 1.422 -1.236 -3.054 1.00 90.62 71 VAL A C 1
ATOM 576 O O . VAL A 1 71 ? 1.257 -0.029 -3.190 1.00 90.62 71 VAL A O 1
ATOM 579 N N . LEU A 1 72 ? 0.440 -2.055 -2.690 1.00 93.56 72 LEU A N 1
ATOM 580 C CA . LEU A 1 72 ? -0.897 -1.608 -2.323 1.00 93.56 72 LEU A CA 1
ATOM 581 C C . LEU A 1 72 ? -1.011 -1.566 -0.800 1.00 93.56 72 LEU A C 1
ATOM 583 O O . LEU A 1 72 ? -1.096 -2.609 -0.162 1.00 93.56 72 LEU A O 1
ATOM 587 N N . PHE A 1 73 ? -1.077 -0.379 -0.211 1.00 93.44 73 PHE A N 1
ATOM 588 C CA . PHE A 1 73 ? -1.411 -0.243 1.204 1.00 93.44 73 PHE A CA 1
ATOM 589 C C . PHE A 1 73 ? -2.919 -0.234 1.390 1.00 93.44 73 PHE A C 1
ATOM 591 O O . PHE A 1 73 ? -3.612 0.520 0.711 1.00 93.44 73 PHE A O 1
ATOM 598 N N . VAL A 1 74 ? -3.413 -1.046 2.318 1.00 93.94 74 VAL A N 1
ATOM 599 C CA . VAL A 1 74 ? -4.834 -1.132 2.667 1.00 93.94 74 VAL A CA 1
ATOM 600 C C . VAL A 1 74 ? -4.995 -0.788 4.140 1.00 93.94 74 VAL A C 1
ATOM 602 O O . VAL A 1 74 ? -4.361 -1.397 5.004 1.00 93.94 74 VAL A O 1
ATOM 605 N N . PHE A 1 75 ? -5.813 0.220 4.414 1.00 92.31 75 PHE A N 1
ATOM 606 C CA . PHE A 1 75 ? -5.993 0.817 5.730 1.00 92.31 75 PHE A CA 1
ATOM 607 C C . PHE A 1 75 ? -7.201 0.232 6.466 1.00 92.31 75 PHE A C 1
ATOM 609 O O . PHE A 1 75 ? -8.075 -0.399 5.876 1.00 92.31 75 PHE A O 1
ATOM 616 N N . ALA A 1 76 ? -7.256 0.451 7.781 1.00 89.69 76 ALA A N 1
ATOM 617 C CA . ALA A 1 76 ? -8.322 -0.071 8.639 1.00 89.69 76 ALA A CA 1
ATOM 618 C C . ALA A 1 76 ? -9.710 0.525 8.346 1.00 89.69 76 ALA A C 1
ATOM 620 O O . ALA A 1 76 ? -10.722 -0.063 8.713 1.00 89.69 76 ALA A O 1
ATOM 621 N N . ASP A 1 77 ? -9.760 1.694 7.706 1.00 89.31 77 ASP A N 1
ATOM 622 C CA . ASP A 1 77 ? -10.991 2.364 7.280 1.00 89.31 77 ASP A CA 1
ATOM 623 C C . ASP A 1 77 ? -11.488 1.890 5.899 1.00 89.31 77 ASP A C 1
ATOM 625 O O . ASP A 1 77 ? -12.458 2.435 5.372 1.00 89.31 77 ASP A O 1
ATOM 629 N N . GLY A 1 78 ? -10.824 0.889 5.308 1.00 86.88 78 GLY A N 1
ATOM 630 C CA . GLY A 1 78 ? -11.123 0.352 3.981 1.00 86.88 78 GLY A CA 1
ATOM 631 C C . GLY A 1 78 ? -10.575 1.196 2.829 1.00 86.88 78 GLY A C 1
ATOM 632 O O . GLY A 1 78 ? -10.769 0.853 1.660 1.00 86.88 78 GLY A O 1
ATOM 633 N N . THR A 1 79 ? -9.869 2.295 3.116 1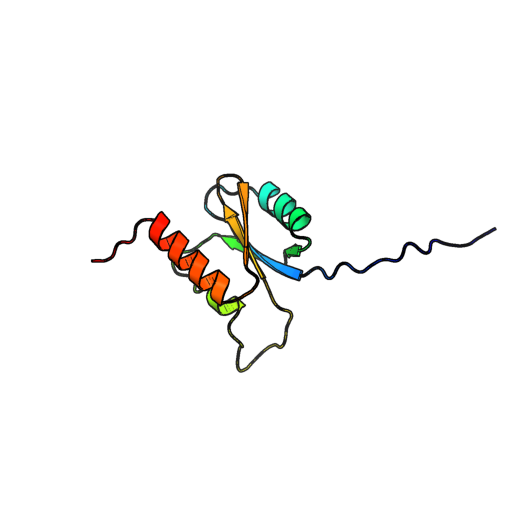.00 91.44 79 THR A N 1
ATOM 634 C CA . THR A 1 79 ? -9.154 3.038 2.077 1.00 91.44 79 THR A CA 1
ATOM 635 C C . THR A 1 79 ? -7.911 2.274 1.628 1.00 91.44 79 THR A C 1
ATOM 637 O O . THR A 1 79 ? -7.360 1.438 2.347 1.00 91.44 79 THR A O 1
ATOM 640 N N . ALA A 1 80 ? -7.458 2.552 0.407 1.00 93.25 80 ALA A N 1
ATOM 641 C CA . ALA A 1 80 ? -6.263 1.931 -0.140 1.00 93.25 80 ALA A CA 1
ATOM 642 C C . ALA A 1 80 ? -5.454 2.921 -0.980 1.00 93.25 80 ALA A C 1
ATOM 644 O O . ALA A 1 80 ? -6.019 3.823 -1.605 1.00 93.25 80 ALA A O 1
ATOM 645 N N . SER A 1 81 ? -4.137 2.732 -1.002 1.00 92.56 81 SER A N 1
ATOM 646 C CA . SER A 1 81 ? -3.189 3.544 -1.761 1.00 92.56 81 SER A CA 1
ATOM 647 C C . SER A 1 81 ? -2.228 2.647 -2.530 1.00 92.56 81 SER A C 1
ATOM 649 O O . SER A 1 81 ? -1.514 1.841 -1.931 1.00 92.56 81 SER A O 1
ATOM 651 N N . LEU A 1 82 ? -2.229 2.774 -3.858 1.00 92.25 82 LEU A N 1
ATOM 652 C CA . LEU A 1 82 ? -1.286 2.086 -4.730 1.00 92.25 82 LEU A CA 1
ATOM 653 C C . LEU A 1 82 ? -0.031 2.942 -4.902 1.00 92.25 82 LEU A C 1
ATOM 655 O O . LEU A 1 82 ? -0.112 4.106 -5.287 1.00 92.25 82 LEU A O 1
ATOM 659 N N . ILE A 1 83 ? 1.120 2.340 -4.638 1.00 91.00 83 ILE A N 1
ATOM 660 C CA . ILE A 1 83 ? 2.437 2.938 -4.798 1.00 91.00 83 ILE A CA 1
ATOM 661 C C . ILE A 1 83 ? 3.151 2.224 -5.938 1.00 91.00 83 ILE A C 1
ATOM 663 O O . ILE A 1 83 ? 3.340 1.009 -5.887 1.00 91.00 83 ILE A O 1
ATOM 667 N N . GLU A 1 84 ? 3.551 2.987 -6.948 1.00 88.12 84 GLU A N 1
ATOM 668 C CA . GLU A 1 84 ? 4.134 2.455 -8.188 1.00 88.12 84 GLU A CA 1
ATOM 669 C C . GLU A 1 84 ? 5.624 2.789 -8.331 1.00 88.12 84 GLU A C 1
ATOM 671 O O . GLU A 1 84 ? 6.302 2.301 -9.230 1.00 88.12 84 GLU A O 1
ATOM 676 N N . ASP A 1 85 ? 6.165 3.612 -7.429 1.00 85.88 85 ASP A N 1
ATOM 677 C CA . ASP A 1 85 ? 7.557 4.033 -7.477 1.00 85.88 85 ASP A CA 1
ATOM 678 C C . ASP A 1 85 ? 8.149 4.340 -6.091 1.00 85.88 85 ASP A C 1
ATOM 680 O O . ASP A 1 85 ? 7.457 4.610 -5.102 1.00 85.88 85 ASP A O 1
ATOM 684 N N . GLY A 1 86 ? 9.483 4.343 -6.028 1.00 83.88 86 GLY A N 1
ATOM 685 C CA . GLY A 1 86 ? 10.224 4.567 -4.788 1.00 83.88 86 GLY A CA 1
ATOM 686 C C . GLY A 1 86 ? 10.136 5.991 -4.217 1.00 83.88 86 GLY A C 1
ATOM 687 O O . GLY A 1 86 ? 10.329 6.164 -3.013 1.00 83.88 86 GLY A O 1
ATOM 688 N N . ASN A 1 87 ? 9.856 7.023 -5.023 1.00 85.75 87 ASN A N 1
ATOM 689 C CA . ASN A 1 87 ? 9.648 8.383 -4.507 1.00 85.75 87 ASN A CA 1
ATOM 690 C C . ASN A 1 87 ? 8.294 8.488 -3.803 1.00 85.75 87 ASN A C 1
ATOM 692 O O . ASN A 1 87 ? 8.234 9.007 -2.686 1.00 85.75 87 ASN A O 1
ATOM 696 N N . SER A 1 88 ? 7.244 7.950 -4.424 1.00 88.12 88 SER A N 1
ATOM 697 C CA . SER A 1 88 ? 5.905 7.858 -3.839 1.00 88.12 88 SER A CA 1
ATOM 698 C C . SER A 1 88 ? 5.922 7.032 -2.552 1.00 88.12 88 SER A C 1
ATOM 700 O O . SER A 1 88 ? 5.362 7.465 -1.546 1.00 88.12 88 SER A O 1
ATOM 702 N N . MET A 1 89 ? 6.670 5.919 -2.527 1.00 88.56 89 MET A N 1
ATOM 703 C CA . MET A 1 89 ? 6.895 5.125 -1.311 1.00 88.56 89 MET A CA 1
ATOM 704 C C . MET A 1 89 ? 7.524 5.960 -0.192 1.00 88.56 89 MET A C 1
ATOM 706 O O . MET A 1 89 ? 7.023 5.975 0.929 1.00 88.56 89 MET A O 1
ATOM 710 N N . ARG A 1 90 ? 8.599 6.702 -0.484 1.00 87.00 90 ARG A N 1
ATOM 711 C CA . ARG A 1 90 ? 9.255 7.564 0.512 1.00 87.00 90 ARG A CA 1
ATOM 712 C C . ARG A 1 90 ? 8.333 8.640 1.067 1.00 87.00 90 ARG A C 1
ATOM 714 O O . ARG A 1 90 ? 8.361 8.886 2.272 1.00 87.00 90 ARG A O 1
ATOM 721 N N . SER A 1 91 ? 7.543 9.288 0.208 1.00 88.00 91 SER A N 1
ATOM 722 C CA . SER A 1 91 ? 6.567 10.282 0.665 1.00 88.00 91 SER A CA 1
ATOM 723 C C . SER A 1 91 ? 5.542 9.628 1.578 1.00 88.00 91 SER A C 1
ATOM 725 O O . SER A 1 91 ? 5.349 10.085 2.695 1.00 88.00 91 SER A O 1
ATOM 727 N N . MET A 1 92 ? 4.969 8.506 1.149 1.00 87.50 92 MET A N 1
ATOM 728 C CA . MET A 1 92 ? 3.938 7.797 1.895 1.00 87.50 92 MET A CA 1
ATOM 729 C C . MET A 1 92 ? 4.439 7.285 3.253 1.00 87.50 92 MET A C 1
ATOM 731 O O . MET A 1 92 ? 3.762 7.477 4.257 1.00 87.50 92 MET A O 1
ATOM 735 N N . LEU A 1 93 ? 5.649 6.722 3.331 1.00 85.88 93 LEU A N 1
ATOM 736 C CA . LEU A 1 93 ? 6.258 6.310 4.602 1.00 85.88 93 LEU A CA 1
ATOM 737 C C . LEU A 1 93 ? 6.542 7.497 5.531 1.00 85.88 93 LEU A C 1
ATOM 739 O O . LEU A 1 93 ? 6.390 7.369 6.746 1.00 85.88 93 LEU A O 1
ATOM 743 N N . ARG A 1 94 ? 6.947 8.652 4.986 1.00 86.38 94 ARG A N 1
ATOM 744 C CA . ARG A 1 94 ? 7.112 9.880 5.775 1.00 86.38 94 ARG A CA 1
ATOM 745 C C . ARG A 1 94 ? 5.766 10.347 6.321 1.00 86.38 94 ARG A C 1
ATOM 747 O O . ARG A 1 94 ? 5.662 10.570 7.520 1.00 86.38 94 ARG A O 1
ATOM 754 N N . ASP A 1 95 ? 4.751 10.421 5.469 1.00 84.06 95 ASP A N 1
ATOM 755 C CA . ASP A 1 95 ? 3.414 10.880 5.845 1.00 84.06 95 ASP A CA 1
ATOM 756 C C . ASP A 1 95 ? 2.784 9.924 6.882 1.00 84.06 95 ASP A C 1
ATOM 758 O O . ASP A 1 95 ? 2.187 10.367 7.860 1.00 84.06 95 ASP A O 1
ATOM 762 N N . LEU A 1 96 ? 3.008 8.610 6.745 1.00 80.56 96 LEU A N 1
ATOM 763 C CA . LEU A 1 96 ? 2.655 7.604 7.751 1.00 80.56 96 LEU A CA 1
ATOM 764 C C . LEU A 1 96 ? 3.381 7.810 9.079 1.00 80.56 96 LEU A C 1
ATOM 766 O O . LEU A 1 96 ? 2.767 7.699 10.136 1.00 80.56 96 LEU A O 1
ATOM 770 N N . ARG A 1 97 ? 4.690 8.073 9.047 1.00 79.62 97 ARG A N 1
ATOM 771 C CA . ARG A 1 97 ? 5.485 8.313 10.258 1.00 79.62 97 ARG A CA 1
ATOM 772 C C . ARG A 1 97 ? 5.009 9.565 10.992 1.00 79.62 97 ARG A C 1
ATOM 774 O O . ARG A 1 97 ? 4.939 9.558 12.222 1.00 79.62 97 ARG A O 1
ATOM 781 N N . ASP A 1 98 ? 4.677 10.607 10.240 1.00 79.31 98 ASP A N 1
ATOM 782 C CA . ASP A 1 98 ? 4.166 11.865 10.775 1.00 79.31 98 ASP A CA 1
ATOM 783 C C . ASP A 1 98 ? 2.755 11.665 11.366 1.00 79.31 98 ASP A C 1
ATOM 785 O O . ASP A 1 98 ? 2.474 12.154 12.459 1.00 79.31 98 ASP A O 1
ATOM 789 N N . LEU A 1 99 ? 1.904 10.858 10.717 1.00 73.19 99 LEU A N 1
ATOM 790 C CA . LEU A 1 99 ? 0.567 10.494 11.204 1.00 73.19 99 LEU A CA 1
ATOM 791 C C . LEU A 1 99 ? 0.6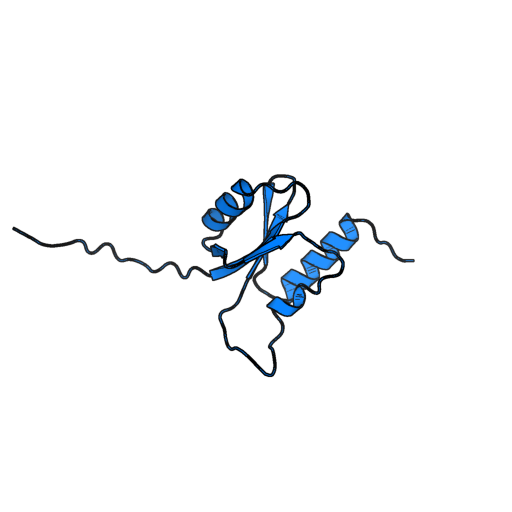00 9.612 12.465 1.00 73.19 99 LEU A C 1
ATOM 793 O O . LEU A 1 99 ? -0.210 9.797 13.371 1.00 73.19 99 LEU A O 1
ATOM 797 N N . ILE A 1 100 ? 1.528 8.652 12.534 1.00 71.19 100 ILE A N 1
ATOM 798 C CA . ILE A 1 100 ? 1.675 7.712 13.662 1.00 71.19 100 ILE A CA 1
ATOM 799 C C . ILE A 1 100 ? 2.413 8.366 14.850 1.00 71.19 100 ILE A C 1
ATOM 801 O O . ILE A 1 100 ? 2.395 7.834 15.959 1.00 71.19 100 ILE A O 1
ATOM 805 N N . GLY A 1 101 ? 2.993 9.557 14.671 1.00 57.66 101 GLY A N 1
ATOM 806 C CA . GLY A 1 101 ? 3.482 10.368 15.784 1.00 57.66 101 GLY A CA 1
ATOM 807 C C . GLY A 1 101 ? 4.861 9.965 16.299 1.00 57.66 101 GLY A C 1
ATOM 808 O O . GLY A 1 101 ? 5.069 9.859 17.505 1.00 57.66 101 GLY A O 1
ATOM 809 N N . MET A 1 102 ? 5.834 9.805 15.402 1.00 46.72 102 MET A N 1
ATOM 810 C CA . MET A 1 102 ? 7.246 9.899 15.785 1.00 46.72 102 MET A CA 1
ATOM 811 C C . MET A 1 102 ? 7.851 11.220 15.303 1.00 46.72 102 MET A C 1
ATOM 813 O O . MET A 1 102 ? 8.716 11.264 14.430 1.00 46.72 102 MET A O 1
ATOM 817 N N . THR A 1 103 ? 7.422 12.309 15.941 1.00 41.22 103 THR A N 1
ATOM 818 C CA . THR A 1 103 ? 8.310 13.426 16.275 1.00 41.22 103 THR A CA 1
ATOM 819 C C . THR A 1 103 ? 9.430 12.865 17.153 1.00 41.22 103 THR A C 1
ATOM 821 O O . THR A 1 103 ? 9.300 12.770 18.372 1.00 41.22 103 THR A O 1
ATOM 824 N N . PHE A 1 104 ? 10.532 12.441 16.541 1.00 43.62 104 PHE A N 1
ATOM 825 C CA . PHE A 1 104 ? 11.790 12.384 17.274 1.00 43.62 104 PHE A CA 1
ATOM 826 C C . PHE A 1 104 ? 12.322 13.814 17.348 1.00 43.62 104 PHE A C 1
ATOM 828 O O . PHE A 1 104 ? 12.590 14.428 16.315 1.00 43.62 104 PHE A O 1
ATOM 835 N N . ASN A 1 105 ? 12.390 14.334 18.576 1.00 35.50 105 ASN A N 1
ATOM 836 C CA . ASN A 1 105 ? 13.348 15.382 18.930 1.00 35.50 105 ASN A CA 1
ATOM 837 C C . ASN A 1 105 ? 14.763 14.969 18.516 1.00 35.50 105 ASN A C 1
ATOM 839 O O . ASN A 1 105 ? 15.079 13.764 18.663 1.00 35.50 105 ASN A O 1
#

Secondary structure (DSSP, 8-state):
--------------EEEEEEEPTT--HHHHHHHHHHHTEEEEEEEE--TTS-GGGGGS--SSS------EEEEE-TTS-EEEE-SHHHHHHHHHHHHHHHT----

Sequence (105 aa):
MLNTNKKLNTMAITHNAVAVLFPGAQTQDVISASEKYHINIVDQEAYSLQKDYERYFKPSRHIFHKDDVNVLFVFADGTASLIEDGNSMRSMLRDLRDLIGMTFN

Radius of gyration: 17.21 Å; chains: 1; bounding box: 45×38×57 Å